Protein AF-A0AAF0J3A1-F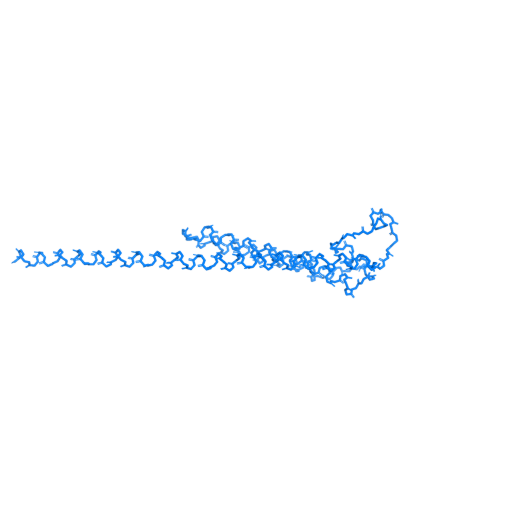1 (afdb_monomer_lite)

pLDDT: mean 82.77, std 11.52, range [40.09, 96.81]

Foldseek 3Di:
DDPPPVVVVCVVVVLVVVLVVLVVVLVVDDDPLCVPLVVLLSVLLSVLVCLCSQAQVLLVVCLVCQQDPVSVVSYDFPDDPQVVDPDRDDDGQDPVRNVRSVVSNVVSVVSSVVSNVSSVVSVVVSVVVVVVVVVVVVVVVVVVVVVVVVVVVVVVVVD

Secondary structure (DSSP, 8-state):
-----HHHHHHHHHHHHHHHHHHHHHHTT--TTTTTHHHHHHHHHHHHHHHIIIIIHHHHHHHH-TT-HHHHTTS-S---GGGSSTTPPP-PPPHHHHHHHHHHHHHHHHHHHHHHHHHHHHHHHHHHHHHHHHHHHHHHHHHHHHHHHHHHHHHHHH-

InterPro domains:
  IPR013248 Secretory component protein Psh3/Shr3 [PF08229] (1-150)
  IPR013248 Secretory component protein Psh3/Shr3 [PTHR28228] (1-153)
  IPR013248 Secretory component protein Psh3/Shr3 [SM00786] (1-159)

Sequence (159 aa):
MYHSPLSVSVLIHTVFSIGLIGIVAKLVRWSENDKYFGTISLLLYFGSLLMYVSVSIPNMRALAKPDEPMIVNRAVFDAEAYRKVENYKFQPLSFHETGSVVQVIGATNVIITAMLAGVLLMQLGEWYAIRLDHIAENKQRQESIAKLDAHRNDDKKRS

Radius of gyration: 27.73 Å; chains: 1; bounding box: 57×30×93 Å

Organism: NCBI:txid180528

Structure (mmCIF, N/CA/C/O backbone):
data_AF-A0AAF0J3A1-F1
#
_entry.id   AF-A0AAF0J3A1-F1
#
loop_
_atom_site.group_PDB
_atom_site.id
_atom_site.type_symbol
_atom_site.label_atom_id
_atom_site.label_alt_id
_atom_site.label_comp_id
_atom_site.label_asym_id
_atom_site.label_entity_id
_atom_site.label_seq_id
_atom_site.pdbx_PDB_ins_code
_atom_site.Cartn_x
_atom_site.Cartn_y
_atom_site.Cartn_z
_atom_site.occupancy
_atom_site.B_iso_or_equiv
_atom_site.auth_seq_id
_atom_site.auth_comp_id
_atom_site.auth_asym_id
_atom_site.auth_atom_id
_atom_site.pdbx_PDB_model_num
ATOM 1 N N . MET A 1 1 ? 6.336 -22.115 -26.456 1.00 40.09 1 MET A N 1
ATOM 2 C CA . MET A 1 1 ? 5.171 -21.777 -25.610 1.00 40.09 1 MET A CA 1
ATOM 3 C C . MET A 1 1 ? 5.682 -21.525 -24.199 1.00 40.09 1 MET A C 1
ATOM 5 O O . MET A 1 1 ? 6.077 -22.464 -23.523 1.00 40.09 1 MET A O 1
ATOM 9 N N . TYR A 1 2 ? 5.821 -20.254 -23.815 1.00 49.25 2 TYR A N 1
ATOM 10 C CA . TYR A 1 2 ? 6.324 -19.848 -22.500 1.00 49.25 2 TYR A CA 1
ATOM 11 C C . TYR A 1 2 ? 5.192 -20.058 -21.492 1.00 49.25 2 TYR A C 1
ATOM 13 O O . TYR A 1 2 ? 4.244 -19.276 -21.451 1.00 49.25 2 TYR A O 1
ATOM 21 N N . HIS A 1 3 ? 5.240 -21.156 -20.739 1.00 49.28 3 HIS A N 1
ATOM 22 C CA . HIS A 1 3 ? 4.352 -21.348 -19.602 1.00 49.28 3 HIS A CA 1
ATOM 23 C C . HIS A 1 3 ? 4.634 -20.202 -18.632 1.00 49.28 3 HIS A C 1
ATOM 25 O O . HIS A 1 3 ? 5.675 -20.195 -17.979 1.00 49.28 3 HIS A O 1
ATOM 31 N N . SER A 1 4 ? 3.744 -19.204 -18.579 1.00 49.03 4 SER A N 1
ATOM 32 C CA . SER A 1 4 ? 3.701 -18.267 -17.458 1.00 49.03 4 SER A CA 1
ATOM 33 C C . SER A 1 4 ? 3.786 -19.128 -16.200 1.00 49.03 4 SER A C 1
ATOM 35 O O . SER A 1 4 ? 2.879 -19.942 -16.002 1.00 49.03 4 SER A O 1
ATOM 37 N N . PRO A 1 5 ? 4.868 -19.043 -15.405 1.00 63.31 5 PRO A N 1
ATOM 38 C CA . PRO A 1 5 ? 5.066 -19.963 -14.303 1.00 63.31 5 PRO A CA 1
ATOM 39 C C . PRO A 1 5 ? 3.836 -19.870 -13.409 1.00 63.31 5 PRO A C 1
ATOM 41 O O . PRO A 1 5 ? 3.416 -18.766 -13.044 1.00 63.31 5 PRO A O 1
ATOM 44 N N . LEU A 1 6 ? 3.239 -21.033 -13.128 1.00 56.38 6 LEU A N 1
ATOM 45 C CA . LEU A 1 6 ? 2.009 -21.229 -12.352 1.00 56.38 6 LEU A CA 1
ATOM 46 C C . LEU A 1 6 ? 1.942 -20.275 -11.142 1.00 56.38 6 LEU A C 1
ATOM 48 O O . LEU A 1 6 ? 0.894 -19.722 -10.826 1.00 56.38 6 LEU A O 1
ATOM 52 N N . SER A 1 7 ? 3.104 -20.002 -10.548 1.00 60.78 7 SER A N 1
ATOM 53 C CA . SER A 1 7 ? 3.369 -19.068 -9.460 1.00 60.78 7 SER A CA 1
ATOM 54 C C . SER A 1 7 ? 2.731 -17.682 -9.595 1.00 60.78 7 SER A C 1
ATOM 56 O O . SER A 1 7 ? 2.240 -17.183 -8.594 1.00 60.78 7 SER A O 1
ATOM 58 N N . VAL A 1 8 ? 2.704 -17.036 -10.770 1.00 59.94 8 VAL A N 1
ATOM 59 C CA . VAL A 1 8 ? 2.140 -15.668 -10.873 1.00 59.94 8 VAL A CA 1
ATOM 60 C C . VAL A 1 8 ? 0.616 -15.694 -10.786 1.00 59.94 8 VAL A C 1
ATOM 62 O O . VAL A 1 8 ? 0.026 -14.897 -10.061 1.00 59.94 8 VAL A O 1
ATOM 65 N N . SER A 1 9 ? -0.021 -16.637 -11.484 1.00 57.56 9 SER A N 1
ATOM 66 C CA . SER A 1 9 ? -1.474 -16.811 -11.402 1.00 57.56 9 SER A CA 1
ATOM 67 C C . SER A 1 9 ? -1.883 -17.269 -10.001 1.00 57.56 9 SER A C 1
ATOM 69 O O . SER A 1 9 ? -2.804 -16.709 -9.410 1.00 57.56 9 SER A O 1
ATOM 71 N N . VAL A 1 10 ? -1.138 -18.214 -9.422 1.00 73.75 10 VAL A N 1
ATOM 72 C CA . VAL A 1 10 ? -1.356 -18.705 -8.056 1.00 73.75 10 VAL A CA 1
ATOM 73 C C . VAL A 1 10 ? -1.171 -17.595 -7.028 1.00 73.75 10 VAL A C 1
ATOM 75 O O . VAL A 1 10 ? -1.969 -17.515 -6.102 1.00 73.75 10 VAL A O 1
ATOM 78 N N . LEU A 1 11 ? -0.192 -16.701 -7.193 1.00 73.38 11 LEU A N 1
ATOM 79 C CA . LEU A 1 11 ? 0.017 -15.582 -6.274 1.00 73.38 11 LEU A CA 1
ATOM 80 C C . LEU A 1 11 ? -1.185 -14.636 -6.287 1.00 73.38 11 LEU A C 1
ATOM 82 O O . LEU A 1 11 ? -1.697 -14.308 -5.221 1.00 73.38 11 LEU A O 1
ATOM 86 N N . ILE A 1 12 ? -1.682 -14.258 -7.470 1.00 71.38 12 ILE A N 1
ATOM 87 C CA . ILE A 1 12 ? -2.847 -13.368 -7.582 1.00 71.38 12 ILE A CA 1
ATOM 88 C C . ILE A 1 12 ? -4.080 -14.020 -6.953 1.00 71.38 12 ILE A C 1
ATOM 90 O O . ILE A 1 12 ? -4.722 -13.399 -6.111 1.00 71.38 12 ILE A O 1
ATOM 94 N N . HIS A 1 13 ? -4.375 -15.279 -7.285 1.00 72.56 13 HIS A N 1
ATOM 95 C CA . HIS A 1 13 ? -5.536 -15.979 -6.729 1.00 72.56 13 HIS A CA 1
ATOM 96 C C . HIS A 1 13 ? -5.404 -16.226 -5.222 1.00 72.56 13 HIS A C 1
ATOM 98 O O . HIS A 1 13 ? -6.397 -16.140 -4.505 1.00 72.56 13 HIS A O 1
ATOM 104 N N . THR A 1 14 ? -4.193 -16.470 -4.718 1.00 75.94 14 THR A N 1
ATOM 105 C CA . THR A 1 14 ? -3.926 -16.625 -3.280 1.00 75.94 14 THR A CA 1
ATOM 106 C C . THR A 1 14 ? -4.132 -15.310 -2.535 1.00 75.94 14 THR A C 1
ATOM 108 O O . THR A 1 14 ? -4.824 -15.296 -1.523 1.00 75.94 14 THR A O 1
ATOM 111 N N . VAL A 1 15 ? -3.610 -14.191 -3.049 1.00 75.50 15 VAL A N 1
ATOM 112 C CA . VAL A 1 15 ? -3.824 -12.860 -2.453 1.00 75.50 15 VAL A CA 1
ATOM 113 C C . VAL A 1 15 ? -5.308 -12.497 -2.468 1.00 75.50 15 VAL A C 1
ATOM 115 O O . VAL A 1 15 ? -5.829 -12.026 -1.459 1.00 75.50 15 VAL A O 1
ATOM 118 N N . PHE A 1 16 ? -6.012 -12.784 -3.567 1.00 74.00 16 PHE A N 1
ATOM 119 C CA . PHE A 1 16 ? -7.457 -12.570 -3.668 1.00 74.00 16 PHE A CA 1
ATOM 120 C C . PHE A 1 16 ? -8.240 -13.436 -2.675 1.00 74.00 16 PHE A C 1
ATOM 122 O O . PHE A 1 16 ? -9.149 -12.946 -2.012 1.00 74.00 16 PHE A O 1
ATOM 129 N N . SER A 1 17 ? -7.862 -14.709 -2.532 1.00 75.12 17 SER A N 1
ATOM 130 C CA . SER A 1 17 ? -8.52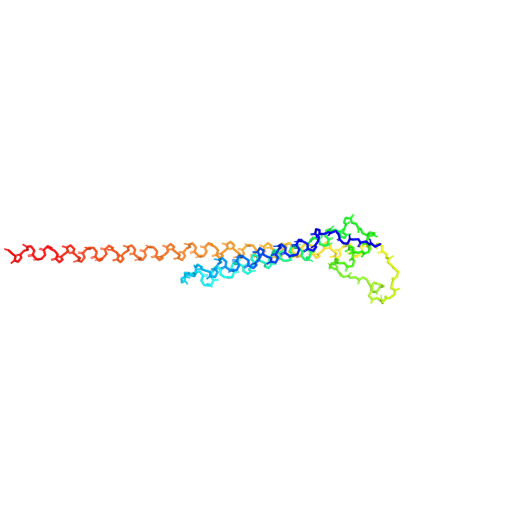2 -15.656 -1.625 1.00 75.12 17 SER A CA 1
ATOM 131 C C . SER A 1 17 ? -8.293 -15.288 -0.163 1.00 75.12 17 SER A C 1
ATOM 133 O O . SER A 1 17 ? -9.242 -15.251 0.611 1.00 75.12 17 SER A O 1
ATOM 135 N N . ILE A 1 18 ? -7.060 -14.945 0.218 1.00 78.94 18 ILE A N 1
ATOM 136 C CA . ILE A 1 18 ? -6.736 -14.455 1.566 1.00 78.94 18 ILE A CA 1
ATOM 137 C C . ILE A 1 18 ? -7.474 -13.142 1.838 1.00 78.94 18 ILE A C 1
ATOM 139 O O . ILE A 1 18 ? -8.000 -12.951 2.933 1.00 78.94 18 ILE A O 1
ATOM 143 N N . GLY A 1 19 ? -7.563 -12.264 0.835 1.00 70.31 19 GLY A N 1
ATOM 144 C CA . GLY A 1 19 ? -8.300 -11.015 0.946 1.00 70.31 19 GLY A CA 1
ATOM 145 C C . GLY A 1 19 ? -9.785 -11.206 1.200 1.00 70.31 19 GLY A C 1
ATOM 146 O O . GLY A 1 19 ? -10.344 -10.631 2.135 1.00 70.31 19 GLY A O 1
ATOM 147 N N . LEU A 1 20 ? -10.398 -12.097 0.429 1.00 75.81 20 LEU A N 1
ATOM 148 C CA . LEU A 1 20 ? -11.795 -12.467 0.582 1.00 75.81 20 LEU A CA 1
ATOM 149 C C . LEU A 1 20 ? -12.056 -13.136 1.938 1.00 75.81 20 LEU A C 1
ATOM 151 O O . LEU A 1 20 ? -13.007 -12.770 2.622 1.00 75.81 20 LEU A O 1
ATOM 155 N N . ILE A 1 21 ? -11.188 -14.058 2.367 1.00 78.94 21 ILE A N 1
ATOM 156 C CA . ILE A 1 21 ? -11.295 -14.723 3.673 1.00 78.94 21 ILE A CA 1
ATOM 157 C C . ILE A 1 21 ? -11.157 -13.710 4.812 1.00 78.94 21 ILE A C 1
ATOM 159 O O . ILE A 1 21 ? -11.931 -13.775 5.760 1.00 78.94 21 ILE A O 1
ATOM 163 N N . GLY A 1 22 ? -10.228 -12.754 4.725 1.00 69.75 22 GLY A N 1
ATOM 164 C CA . GLY A 1 22 ? -10.064 -11.702 5.731 1.00 69.75 22 GLY A CA 1
ATOM 165 C C . GLY A 1 22 ? -11.308 -10.821 5.872 1.00 69.75 22 GLY A C 1
ATOM 166 O O . GLY A 1 22 ? -11.722 -10.513 6.990 1.00 69.75 22 GLY A O 1
ATOM 167 N N . ILE A 1 23 ? -11.951 -10.479 4.752 1.00 69.88 23 ILE A N 1
ATOM 168 C CA . ILE A 1 23 ? -13.216 -9.729 4.736 1.00 69.88 23 ILE A CA 1
ATOM 169 C C . ILE A 1 23 ? -14.350 -10.566 5.337 1.00 69.88 23 ILE A C 1
ATOM 171 O O . ILE A 1 23 ? -15.063 -10.084 6.213 1.00 69.88 23 ILE A O 1
ATOM 175 N N . VAL A 1 24 ? -14.497 -11.828 4.925 1.00 72.44 24 VAL A N 1
ATOM 176 C CA . VAL A 1 24 ? -15.543 -12.730 5.438 1.00 72.44 24 VAL A CA 1
ATOM 177 C C . VAL A 1 24 ? -15.360 -12.996 6.935 1.00 72.44 24 VAL A C 1
ATOM 179 O O . VAL A 1 24 ? -16.317 -12.890 7.697 1.00 72.44 24 VAL A O 1
ATOM 182 N N . ALA A 1 25 ? -14.133 -13.265 7.385 1.00 68.12 25 ALA A N 1
ATOM 183 C CA . ALA A 1 25 ? -13.820 -13.489 8.794 1.00 68.12 25 ALA A CA 1
ATOM 184 C C . ALA A 1 25 ? -14.141 -12.260 9.656 1.00 68.12 25 ALA A C 1
ATOM 186 O O . ALA A 1 25 ? -14.664 -12.408 10.761 1.00 68.12 25 ALA A O 1
ATOM 187 N N . LYS A 1 26 ? -13.873 -11.050 9.146 1.00 63.88 26 LYS A N 1
ATOM 188 C CA . LYS A 1 26 ? -14.187 -9.811 9.864 1.00 63.88 26 LYS A CA 1
ATOM 189 C C . LYS A 1 26 ? -15.686 -9.482 9.842 1.00 63.88 26 LYS A C 1
ATOM 191 O O . LYS A 1 26 ? -16.221 -9.027 10.847 1.00 63.88 26 LYS A O 1
ATOM 196 N N . LEU A 1 27 ? -16.393 -9.792 8.752 1.00 67.31 27 LEU A N 1
ATOM 197 C CA . LEU A 1 27 ? -17.851 -9.625 8.649 1.00 67.31 27 LEU A CA 1
ATOM 198 C C . LEU A 1 27 ? -18.633 -10.528 9.616 1.00 67.31 27 LEU A C 1
ATOM 200 O O . LEU A 1 27 ? -19.672 -10.115 10.120 1.00 67.31 27 LEU A O 1
ATOM 204 N N . VAL A 1 28 ? -18.136 -11.732 9.912 1.00 66.94 28 VAL A N 1
ATOM 205 C CA . VAL A 1 28 ? -18.810 -12.685 10.817 1.00 66.94 28 VAL A CA 1
ATOM 206 C C . VAL A 1 28 ? -18.799 -12.223 12.282 1.00 66.94 28 VAL A C 1
ATOM 208 O O . VAL A 1 28 ? -19.635 -12.662 13.069 1.00 66.94 28 VAL A O 1
ATOM 211 N N . ARG A 1 29 ? -17.888 -11.323 12.673 1.00 61.12 29 ARG A N 1
ATOM 212 C CA . ARG A 1 29 ? -17.626 -10.986 14.081 1.00 61.12 29 ARG A CA 1
ATOM 213 C C . ARG A 1 29 ? -18.060 -9.572 14.492 1.00 61.12 29 ARG A C 1
ATOM 215 O O . ARG A 1 29 ? -17.485 -9.008 15.417 1.00 61.12 29 ARG A O 1
ATOM 222 N N . TRP A 1 30 ? -19.072 -9.017 13.822 1.00 57.78 30 TRP A N 1
ATOM 223 C CA . TRP A 1 30 ? -19.579 -7.654 14.035 1.00 57.78 30 TRP A CA 1
ATOM 224 C C . TRP A 1 30 ? -19.820 -7.310 15.518 1.00 57.78 30 TRP A C 1
ATOM 226 O O . TRP A 1 30 ? -20.773 -7.789 16.131 1.00 57.78 30 TRP A O 1
ATOM 236 N N . SER A 1 31 ? -18.984 -6.421 16.065 1.00 58.69 31 SER A N 1
ATOM 237 C CA . SER A 1 31 ? -19.244 -5.678 17.305 1.00 58.69 31 SER A CA 1
ATOM 238 C C . SER A 1 31 ? -19.434 -4.187 16.988 1.00 58.69 31 SER A C 1
ATOM 240 O O . SER A 1 31 ? -18.966 -3.705 15.955 1.00 58.69 31 SER A O 1
ATOM 242 N N . GLU A 1 32 ? -20.151 -3.446 17.838 1.00 61.47 32 GLU A N 1
ATOM 243 C CA . GLU A 1 32 ? -20.528 -2.042 17.586 1.00 61.47 32 GLU A CA 1
ATOM 244 C C . GLU A 1 32 ? -19.327 -1.099 17.378 1.00 61.47 32 GLU A C 1
ATOM 246 O O . GLU A 1 32 ? -19.400 -0.218 16.519 1.00 61.47 32 GLU A O 1
ATOM 251 N N . ASN A 1 33 ? -18.200 -1.343 18.058 1.00 59.47 33 ASN A N 1
ATOM 252 C CA . ASN A 1 33 ? -16.957 -0.570 17.896 1.00 59.47 33 ASN A CA 1
ATOM 253 C C . ASN A 1 33 ? -16.150 -0.936 16.636 1.00 59.47 33 ASN A C 1
ATOM 255 O O . ASN A 1 33 ? -15.397 -0.111 16.115 1.00 59.47 33 ASN A O 1
ATOM 259 N N . ASP A 1 34 ? -16.325 -2.146 16.103 1.00 65.12 34 ASP A N 1
ATOM 260 C CA . ASP A 1 34 ? -15.509 -2.684 15.003 1.00 65.12 34 ASP A CA 1
ATOM 261 C C . ASP A 1 34 ? -15.965 -2.156 13.622 1.00 65.12 34 ASP A C 1
ATOM 263 O O . ASP A 1 34 ? -15.246 -2.242 12.622 1.00 65.12 34 ASP A O 1
ATOM 267 N N . LYS A 1 35 ? -17.156 -1.536 13.546 1.00 66.06 35 LYS A N 1
ATOM 268 C CA . LYS A 1 35 ? -17.764 -1.095 12.276 1.00 66.06 35 LYS A CA 1
ATOM 269 C C . LYS A 1 35 ? -16.906 -0.103 11.492 1.00 66.06 35 LYS A C 1
ATOM 271 O O . LYS A 1 35 ? -16.788 -0.256 10.275 1.00 66.06 35 LYS A O 1
ATOM 276 N N . TYR A 1 36 ? -16.297 0.881 12.154 1.00 74.62 36 TYR A N 1
ATOM 277 C CA . TYR A 1 36 ? -15.529 1.934 11.475 1.00 74.62 36 TYR A CA 1
ATOM 278 C C . TYR A 1 36 ? -14.018 1.735 11.606 1.00 74.62 36 TYR A C 1
ATOM 280 O O . TYR A 1 36 ? -13.329 1.649 10.590 1.00 74.62 36 TYR A O 1
ATOM 288 N N . PHE A 1 37 ? -13.505 1.593 12.832 1.00 79.31 37 PHE A N 1
ATOM 289 C CA . PHE A 1 37 ? -12.068 1.416 13.079 1.00 79.31 37 PHE A CA 1
ATOM 290 C C . PHE A 1 37 ? -11.542 0.111 12.468 1.00 79.31 37 PHE A C 1
ATOM 292 O O . PHE A 1 37 ? -10.492 0.085 11.813 1.00 79.31 37 PHE A O 1
ATOM 299 N N . GLY A 1 38 ? -12.323 -0.960 12.581 1.00 78.25 38 GLY A N 1
ATOM 300 C CA . GLY A 1 38 ? -11.978 -2.258 12.034 1.00 78.25 38 GLY A CA 1
ATOM 301 C C . GLY A 1 38 ? -12.044 -2.329 10.512 1.00 78.25 38 GLY A C 1
ATOM 302 O O . GLY A 1 38 ? -11.129 -2.856 9.873 1.00 78.25 38 GLY A O 1
ATOM 303 N N . THR A 1 39 ? -13.107 -1.808 9.907 1.00 78.31 39 THR A N 1
ATOM 304 C CA . THR A 1 39 ? -13.279 -1.861 8.447 1.00 78.31 39 THR A CA 1
ATOM 305 C C . THR A 1 39 ? -12.261 -0.975 7.726 1.00 78.31 39 THR A C 1
ATOM 307 O O . THR A 1 39 ? -11.667 -1.402 6.736 1.00 78.31 39 THR A O 1
ATOM 310 N N . ILE A 1 40 ? -11.994 0.234 8.235 1.00 84.56 40 ILE A N 1
ATOM 311 C CA . ILE A 1 40 ? -11.037 1.163 7.614 1.00 84.56 40 ILE A CA 1
ATOM 312 C C . ILE A 1 40 ? -9.604 0.632 7.730 1.00 84.56 40 ILE A C 1
ATOM 314 O O . ILE A 1 40 ? -8.874 0.642 6.740 1.00 84.56 40 ILE A O 1
ATOM 318 N N . SER A 1 41 ? -9.202 0.111 8.895 1.00 86.38 41 SER A N 1
ATOM 319 C CA . SER A 1 41 ? -7.879 -0.514 9.054 1.00 86.38 41 SER A CA 1
ATOM 320 C C . SER A 1 41 ? -7.690 -1.713 8.121 1.00 86.38 41 SER A C 1
ATOM 322 O O . SER A 1 41 ? -6.619 -1.881 7.541 1.00 86.38 41 SER A O 1
ATOM 324 N N . LEU A 1 42 ? -8.740 -2.508 7.896 1.00 83.75 42 LEU A N 1
ATOM 325 C CA . LEU A 1 42 ? -8.695 -3.619 6.949 1.00 83.75 42 LEU A CA 1
ATOM 326 C C . LEU A 1 42 ? -8.494 -3.134 5.503 1.00 83.75 42 LEU A C 1
ATOM 328 O O . LEU A 1 42 ? -7.653 -3.676 4.787 1.00 83.75 42 LEU A O 1
ATOM 332 N N . LEU A 1 43 ? -9.224 -2.096 5.081 1.00 86.50 43 LEU A N 1
ATOM 333 C CA . LEU A 1 43 ? -9.083 -1.504 3.745 1.00 86.50 43 LEU A CA 1
ATOM 334 C C . LEU A 1 43 ? -7.694 -0.895 3.528 1.00 86.50 43 LEU A C 1
ATOM 336 O O . LEU A 1 43 ? -7.090 -1.116 2.479 1.00 86.50 43 LEU A O 1
ATOM 340 N N . LEU A 1 44 ? -7.164 -0.173 4.519 1.00 89.69 44 LEU A N 1
ATOM 341 C CA . LEU A 1 44 ? -5.810 0.385 4.469 1.00 89.69 44 LEU A CA 1
ATOM 342 C C . LEU A 1 44 ? -4.754 -0.720 4.354 1.00 89.69 44 LEU A C 1
ATOM 344 O O . LEU A 1 44 ? -3.839 -0.618 3.536 1.00 89.69 44 LEU A O 1
ATOM 348 N N . TYR A 1 45 ? -4.909 -1.806 5.113 1.00 87.25 45 TYR A N 1
ATOM 349 C CA . TYR A 1 45 ? -4.013 -2.953 5.029 1.00 87.25 45 TYR A CA 1
ATOM 350 C C . TYR A 1 45 ? -4.051 -3.603 3.639 1.00 87.25 45 TYR A C 1
ATOM 352 O O . TYR A 1 45 ? -3.004 -3.749 3.005 1.00 87.25 45 TYR A O 1
ATOM 360 N N . PHE A 1 46 ? -5.238 -3.925 3.115 1.00 85.62 46 PHE A N 1
ATOM 361 C CA . PHE A 1 46 ? -5.353 -4.520 1.780 1.00 85.62 46 PHE A CA 1
ATOM 362 C C . PHE A 1 46 ? -4.868 -3.599 0.672 1.00 85.62 46 PHE A C 1
ATOM 364 O O . PHE A 1 46 ? -4.176 -4.059 -0.232 1.00 85.62 46 PHE A O 1
ATOM 371 N N . GLY A 1 47 ? -5.175 -2.305 0.748 1.00 88.00 47 GLY A N 1
ATOM 372 C CA . GLY A 1 47 ? -4.662 -1.337 -0.211 1.00 88.00 47 GLY A CA 1
ATOM 373 C C . GLY A 1 47 ? -3.130 -1.289 -0.206 1.00 88.00 47 GLY A C 1
ATOM 374 O O . GLY A 1 47 ? -2.522 -1.306 -1.275 1.00 88.00 47 GLY A O 1
ATOM 375 N N . SER A 1 48 ? -2.494 -1.352 0.970 1.00 89.12 48 SER A N 1
ATOM 376 C CA . SER A 1 48 ? -1.030 -1.412 1.074 1.00 89.12 48 SER A CA 1
ATOM 377 C C . SER A 1 48 ? -0.446 -2.702 0.474 1.00 89.12 48 SER A C 1
ATOM 379 O O . SER A 1 48 ? 0.547 -2.659 -0.255 1.00 89.12 48 SER A O 1
ATOM 381 N N . LEU A 1 49 ? -1.106 -3.845 0.696 1.00 86.19 49 LEU A N 1
ATOM 382 C CA . LEU A 1 49 ? -0.712 -5.139 0.137 1.00 86.19 49 LEU A CA 1
ATOM 383 C C . LEU A 1 49 ? -0.835 -5.153 -1.392 1.00 86.19 49 LEU A C 1
ATOM 385 O O . LEU A 1 49 ? 0.073 -5.611 -2.088 1.00 86.19 49 LEU A O 1
ATOM 389 N N . LEU A 1 50 ? -1.939 -4.626 -1.925 1.00 87.75 50 LEU A N 1
ATOM 390 C CA . LEU A 1 50 ? -2.162 -4.527 -3.365 1.00 87.75 50 LEU A CA 1
ATOM 391 C C . LEU A 1 50 ? -1.140 -3.601 -4.021 1.00 87.75 50 LEU A C 1
ATOM 393 O O . LEU A 1 50 ? -0.580 -3.977 -5.048 1.00 87.75 50 LEU A O 1
ATOM 397 N N . MET A 1 51 ? -0.831 -2.448 -3.424 1.00 88.75 51 MET A N 1
ATOM 398 C CA . MET A 1 51 ? 0.234 -1.556 -3.903 1.00 88.75 51 MET A CA 1
ATOM 399 C C . MET A 1 51 ? 1.593 -2.265 -3.951 1.00 88.75 51 MET A C 1
ATOM 401 O O . MET A 1 51 ? 2.326 -2.154 -4.936 1.00 88.75 51 MET A O 1
ATOM 405 N N . TYR A 1 52 ? 1.918 -3.051 -2.922 1.00 88.25 52 TYR A N 1
ATOM 406 C CA . TYR A 1 52 ? 3.164 -3.811 -2.891 1.00 88.25 52 TYR A CA 1
ATOM 407 C C . TYR A 1 52 ? 3.248 -4.831 -4.036 1.00 88.25 52 TYR A C 1
ATOM 409 O O . TYR A 1 52 ? 4.235 -4.866 -4.774 1.00 88.25 52 TYR A O 1
ATOM 417 N N . VAL A 1 53 ? 2.196 -5.634 -4.220 1.00 86.25 53 VAL A N 1
ATOM 418 C CA . VAL A 1 53 ? 2.175 -6.707 -5.226 1.00 86.25 53 VAL A CA 1
ATOM 419 C C . VAL A 1 53 ? 2.067 -6.168 -6.653 1.00 86.25 53 VAL A C 1
ATOM 421 O O . VAL A 1 53 ? 2.712 -6.706 -7.550 1.00 86.25 53 VAL A O 1
ATOM 424 N N . SER A 1 54 ? 1.258 -5.131 -6.878 1.00 85.38 54 SER A N 1
ATOM 425 C CA . SER A 1 54 ? 0.962 -4.614 -8.222 1.00 85.38 54 SER A CA 1
ATOM 426 C C . SER A 1 54 ? 1.974 -3.594 -8.732 1.00 85.38 54 SER A C 1
ATOM 428 O O . SER A 1 54 ? 2.159 -3.502 -9.941 1.00 85.38 54 SER A O 1
ATOM 430 N N . VAL A 1 55 ? 2.650 -2.860 -7.844 1.00 90.75 55 VAL A N 1
ATOM 431 C CA . VAL A 1 55 ? 3.586 -1.797 -8.241 1.00 90.75 55 VAL A CA 1
ATOM 432 C C . VAL A 1 55 ? 5.007 -2.122 -7.800 1.00 90.75 55 VAL A C 1
ATOM 434 O O . VAL A 1 55 ? 5.916 -2.158 -8.628 1.00 90.75 55 VAL A O 1
ATOM 437 N N . SER A 1 56 ? 5.214 -2.425 -6.515 1.00 90.06 56 SER A N 1
ATOM 438 C CA . SER A 1 56 ? 6.567 -2.580 -5.965 1.00 90.06 56 SER A CA 1
ATOM 439 C C . SER A 1 56 ? 7.294 -3.802 -6.550 1.00 90.06 56 SER A C 1
ATOM 441 O O . SER A 1 56 ? 8.418 -3.685 -7.042 1.00 90.06 56 SER A O 1
ATOM 443 N N . ILE A 1 57 ? 6.640 -4.972 -6.595 1.00 88.94 57 ILE A N 1
ATOM 444 C CA . ILE A 1 57 ? 7.242 -6.199 -7.150 1.00 88.94 57 ILE A CA 1
ATOM 445 C C . ILE A 1 57 ? 7.575 -6.072 -8.652 1.00 88.94 57 ILE A C 1
ATOM 447 O O . ILE A 1 57 ? 8.721 -6.361 -9.010 1.00 88.94 57 ILE A O 1
ATOM 451 N N . PRO A 1 58 ? 6.653 -5.673 -9.556 1.00 90.12 58 PRO A N 1
ATOM 452 C CA . PRO A 1 58 ? 6.968 -5.558 -10.982 1.00 90.12 58 PRO A CA 1
ATOM 453 C C . PRO A 1 58 ? 8.098 -4.568 -11.264 1.00 90.12 58 PRO A C 1
ATOM 455 O O . PRO A 1 58 ? 8.988 -4.878 -12.055 1.00 90.12 58 PRO A O 1
ATOM 458 N N . ASN A 1 59 ? 8.123 -3.437 -10.558 1.00 92.50 59 ASN A N 1
ATOM 459 C CA . ASN A 1 59 ? 9.145 -2.409 -10.735 1.00 92.50 59 ASN A CA 1
ATOM 460 C C . ASN A 1 59 ? 10.531 -2.873 -10.277 1.00 92.50 59 ASN A C 1
ATOM 462 O O . ASN A 1 59 ? 11.503 -2.712 -11.012 1.00 92.50 59 ASN A O 1
ATOM 466 N N . MET A 1 60 ? 10.637 -3.529 -9.116 1.00 92.75 60 MET A N 1
ATOM 467 C CA . MET A 1 60 ? 11.908 -4.122 -8.675 1.00 92.75 60 MET A CA 1
ATOM 468 C C . MET A 1 60 ? 12.405 -5.195 -9.649 1.00 92.75 60 MET A C 1
ATOM 470 O O . MET A 1 60 ? 13.600 -5.283 -9.933 1.00 92.75 60 MET A O 1
ATOM 474 N N . ARG A 1 61 ? 11.491 -6.002 -10.200 1.00 91.69 61 ARG A N 1
ATOM 475 C CA . ARG A 1 61 ? 11.845 -7.016 -11.199 1.00 91.69 61 ARG A CA 1
ATOM 476 C C . ARG A 1 61 ? 12.345 -6.391 -12.498 1.00 91.69 61 ARG A C 1
ATOM 478 O O . ARG A 1 61 ? 13.283 -6.934 -13.071 1.00 91.69 61 ARG A O 1
ATOM 485 N N . ALA A 1 62 ? 11.766 -5.275 -12.938 1.00 92.12 62 ALA A N 1
ATOM 486 C CA . ALA A 1 62 ? 12.232 -4.557 -14.122 1.00 92.12 62 ALA A CA 1
ATOM 487 C C . ALA A 1 62 ? 13.628 -3.946 -13.932 1.00 92.12 62 ALA A C 1
ATOM 489 O O . ALA A 1 62 ? 14.413 -3.963 -14.872 1.00 92.12 62 ALA A O 1
ATOM 490 N N . LEU A 1 63 ? 13.977 -3.496 -12.720 1.00 92.88 63 LEU A N 1
ATOM 491 C CA . LEU A 1 63 ? 15.346 -3.060 -12.407 1.00 92.88 63 LEU A CA 1
ATOM 492 C C . LEU A 1 63 ? 16.350 -4.220 -12.413 1.00 92.88 63 LEU A C 1
ATOM 494 O O . LEU A 1 63 ? 17.478 -4.058 -12.865 1.00 92.88 63 LEU A O 1
ATOM 498 N N . ALA A 1 64 ? 15.947 -5.388 -11.908 1.00 92.44 64 ALA A N 1
ATOM 499 C CA . ALA A 1 64 ? 16.816 -6.562 -11.849 1.00 92.44 64 ALA A CA 1
ATOM 500 C C . ALA A 1 64 ? 17.026 -7.227 -13.220 1.00 92.44 64 ALA A C 1
ATOM 502 O O . ALA A 1 64 ? 18.064 -7.842 -13.454 1.00 92.44 64 ALA A O 1
ATOM 503 N N . LYS A 1 65 ? 16.023 -7.146 -14.100 1.00 93.56 65 LYS A N 1
ATOM 504 C CA . LYS A 1 65 ? 15.993 -7.786 -15.422 1.00 93.56 65 LYS A CA 1
ATOM 505 C C . LYS A 1 65 ? 15.512 -6.791 -16.485 1.00 93.56 65 LYS A C 1
ATOM 507 O O . LYS A 1 65 ? 14.388 -6.920 -16.984 1.00 93.56 65 LYS A O 1
ATOM 512 N N . PRO A 1 66 ? 16.327 -5.771 -16.802 1.00 91.31 66 PRO A N 1
ATOM 513 C CA . PRO A 1 66 ? 15.930 -4.676 -17.684 1.00 91.31 66 PRO A CA 1
ATOM 514 C C . PRO A 1 66 ? 15.815 -5.093 -19.155 1.00 91.31 66 PRO A C 1
ATOM 516 O O . PRO A 1 66 ? 15.265 -4.345 -19.955 1.00 91.31 66 PRO A O 1
ATOM 519 N N . ASP A 1 67 ? 16.333 -6.263 -19.520 1.00 92.06 67 ASP A N 1
ATOM 520 C CA . ASP A 1 67 ? 16.362 -6.847 -20.860 1.00 92.06 67 ASP A CA 1
ATOM 521 C C . ASP A 1 67 ? 15.221 -7.849 -21.122 1.00 92.06 67 ASP A C 1
ATOM 523 O O . ASP A 1 67 ? 15.076 -8.343 -22.240 1.00 92.06 67 ASP A O 1
ATOM 527 N N . GLU A 1 68 ? 14.369 -8.135 -20.131 1.00 90.62 68 GLU A N 1
ATOM 528 C CA . GLU A 1 68 ? 13.238 -9.051 -20.301 1.00 90.62 68 GLU A CA 1
ATOM 529 C C . GLU A 1 68 ? 11.938 -8.301 -20.673 1.00 90.62 68 GLU A C 1
ATOM 531 O O . GLU A 1 68 ? 11.332 -7.645 -19.816 1.00 90.62 68 GLU A O 1
ATOM 536 N N . PRO A 1 69 ? 11.404 -8.455 -21.905 1.00 87.31 69 PRO A N 1
ATOM 537 C CA . PRO A 1 69 ? 10.246 -7.686 -22.379 1.00 87.31 69 PRO A CA 1
ATOM 538 C C . PRO A 1 69 ? 8.980 -7.917 -21.559 1.00 87.31 69 PRO A C 1
ATOM 540 O O . PRO A 1 69 ? 8.223 -6.986 -21.292 1.00 87.31 69 PRO A O 1
ATOM 543 N N . MET A 1 70 ? 8.748 -9.153 -21.116 1.00 86.56 70 MET A N 1
ATOM 544 C CA . MET A 1 70 ? 7.566 -9.485 -20.320 1.00 86.56 70 MET 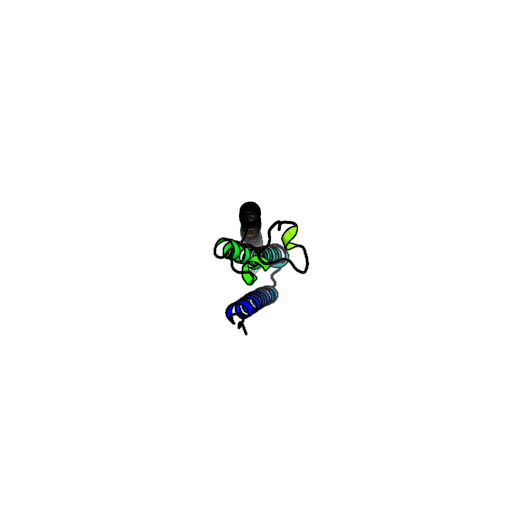A CA 1
ATOM 545 C C . MET A 1 70 ? 7.596 -8.840 -18.927 1.00 86.56 70 MET A C 1
ATOM 547 O O . MET A 1 70 ? 6.538 -8.600 -18.347 1.00 86.56 70 MET A O 1
ATOM 551 N N . ILE A 1 71 ? 8.786 -8.583 -18.379 1.00 88.00 71 ILE A N 1
ATOM 552 C CA . ILE A 1 71 ? 8.944 -7.947 -17.071 1.00 88.00 71 ILE A CA 1
ATOM 553 C C . ILE A 1 71 ? 8.823 -6.431 -17.217 1.00 88.00 71 ILE A C 1
ATOM 555 O O . ILE A 1 71 ? 8.023 -5.825 -16.508 1.00 88.00 71 ILE A O 1
ATOM 559 N N . VAL A 1 72 ? 9.548 -5.836 -18.168 1.00 89.44 72 VAL A N 1
ATOM 560 C CA . VAL A 1 72 ? 9.541 -4.383 -18.395 1.00 89.44 72 VAL A CA 1
ATOM 561 C C . VAL A 1 72 ? 8.146 -3.880 -18.773 1.00 89.44 72 VAL A C 1
ATOM 563 O O . VAL A 1 72 ? 7.685 -2.905 -18.197 1.00 89.44 72 VAL A O 1
ATOM 566 N N . ASN A 1 73 ? 7.411 -4.586 -19.639 1.00 87.31 73 ASN A N 1
ATOM 567 C CA . ASN A 1 73 ? 6.051 -4.181 -20.031 1.00 87.31 73 ASN A CA 1
ATOM 568 C C . ASN A 1 73 ? 5.020 -4.232 -18.890 1.00 87.31 73 ASN A C 1
ATOM 570 O O . ASN A 1 73 ? 3.925 -3.699 -19.034 1.00 87.31 73 ASN A O 1
ATOM 574 N N . ARG A 1 74 ? 5.327 -4.917 -17.781 1.00 86.50 74 ARG A N 1
ATOM 575 C CA . ARG A 1 74 ? 4.455 -4.991 -16.597 1.00 86.50 74 ARG A CA 1
ATOM 576 C C . ARG A 1 74 ? 4.831 -3.984 -15.516 1.00 86.50 74 ARG A C 1
ATOM 578 O O . ARG A 1 74 ? 4.075 -3.841 -14.559 1.00 86.50 74 ARG A O 1
ATOM 585 N N . ALA A 1 75 ? 5.994 -3.352 -15.623 1.00 89.44 75 ALA A N 1
ATOM 586 C CA . ALA A 1 75 ? 6.402 -2.318 -14.691 1.00 89.44 75 ALA A CA 1
ATOM 587 C C . ALA A 1 75 ? 5.650 -1.011 -14.971 1.00 89.44 75 ALA A C 1
ATOM 589 O O . ALA A 1 75 ? 5.232 -0.727 -16.091 1.00 89.44 75 ALA A O 1
ATOM 590 N N . VAL A 1 76 ? 5.480 -0.219 -13.921 1.00 88.19 76 VAL A N 1
ATOM 591 C CA . VAL A 1 76 ? 4.817 1.082 -13.934 1.00 88.19 76 VAL A CA 1
ATOM 592 C C . VAL A 1 76 ? 5.890 2.156 -13.808 1.00 88.19 76 VAL A C 1
ATOM 594 O O . VAL A 1 76 ? 6.507 2.301 -12.751 1.00 88.19 76 VAL A O 1
ATOM 597 N N . PHE A 1 77 ? 6.118 2.893 -14.890 1.00 91.69 77 PHE A N 1
ATOM 598 C CA . PHE A 1 77 ? 7.076 3.994 -14.982 1.00 91.69 77 PHE A CA 1
ATOM 599 C C . PHE A 1 77 ? 6.686 4.938 -16.119 1.00 91.69 77 PHE A C 1
ATOM 601 O O . PHE A 1 77 ? 5.831 4.611 -16.946 1.00 91.69 77 PHE A O 1
ATOM 608 N N . ASP A 1 78 ? 7.315 6.109 -16.169 1.00 91.00 78 ASP A N 1
ATOM 609 C CA . ASP A 1 78 ? 7.174 7.005 -17.310 1.00 91.00 78 ASP A CA 1
ATOM 610 C C . ASP A 1 78 ? 8.007 6.483 -18.484 1.00 91.00 78 ASP A C 1
ATOM 612 O O . ASP A 1 78 ? 9.227 6.646 -18.540 1.00 91.00 78 ASP A O 1
ATOM 616 N N . ALA A 1 79 ? 7.333 5.768 -19.383 1.00 87.62 79 ALA A N 1
ATOM 617 C CA . ALA A 1 79 ? 7.952 5.188 -20.561 1.00 87.62 79 ALA A CA 1
ATOM 618 C C . ALA A 1 79 ? 8.256 6.260 -21.615 1.00 87.62 79 ALA A C 1
ATOM 620 O O . ALA A 1 79 ? 7.425 7.134 -21.901 1.00 87.62 79 ALA A O 1
ATOM 621 N N . GLU A 1 80 ? 9.416 6.145 -22.259 1.00 86.75 80 GLU A N 1
ATOM 622 C CA . GLU A 1 80 ? 9.770 7.026 -23.368 1.00 86.75 80 GLU A CA 1
ATOM 623 C C . GLU A 1 80 ? 8.805 6.842 -24.556 1.00 86.75 80 GLU A C 1
ATOM 625 O O . GLU A 1 80 ? 8.179 5.792 -24.740 1.00 86.75 80 GLU A O 1
ATOM 630 N N . ALA A 1 81 ? 8.673 7.878 -25.393 1.00 85.81 81 ALA A N 1
ATOM 631 C CA . ALA A 1 81 ? 7.700 7.904 -26.490 1.00 85.81 81 ALA A CA 1
ATOM 632 C C . ALA A 1 81 ? 7.840 6.710 -27.451 1.00 85.81 81 ALA A C 1
ATOM 634 O O . ALA A 1 81 ? 6.839 6.212 -27.966 1.00 85.81 81 ALA A O 1
ATOM 635 N N . TYR A 1 82 ? 9.062 6.204 -27.643 1.00 82.25 82 TYR A N 1
ATOM 636 C CA . TYR A 1 82 ? 9.318 5.064 -28.516 1.00 82.25 82 TYR A CA 1
ATOM 637 C C . TYR A 1 82 ? 8.705 3.751 -28.006 1.00 82.25 82 TYR A C 1
ATOM 639 O O . TYR A 1 82 ? 8.471 2.875 -28.824 1.00 82.25 82 TYR A O 1
ATOM 647 N N . ARG A 1 83 ? 8.410 3.584 -26.706 1.00 85.00 83 ARG A N 1
ATOM 648 C CA . ARG A 1 83 ? 7.715 2.385 -26.186 1.00 85.00 83 ARG A CA 1
ATOM 649 C C . ARG A 1 83 ? 6.195 2.458 -26.312 1.00 85.00 83 ARG A C 1
ATOM 651 O O . ARG A 1 83 ? 5.521 1.447 -26.149 1.00 85.00 83 ARG A O 1
ATOM 658 N N . LYS A 1 84 ? 5.645 3.648 -26.576 1.00 85.50 84 LYS A N 1
ATOM 659 C CA . LYS A 1 84 ? 4.194 3.901 -26.640 1.00 85.50 84 LYS A CA 1
ATOM 660 C C . LYS A 1 84 ? 3.599 3.616 -28.027 1.00 85.50 84 LYS A C 1
ATOM 662 O O . LYS A 1 84 ? 2.394 3.761 -28.208 1.00 85.50 84 LYS A O 1
ATOM 667 N N . VAL A 1 85 ? 4.422 3.222 -29.003 1.00 87.44 85 VAL A N 1
ATOM 668 C CA . VAL A 1 85 ? 3.975 2.869 -30.360 1.00 87.44 85 VAL A CA 1
ATOM 669 C C . VAL A 1 85 ? 3.729 1.365 -30.491 1.00 87.44 85 VAL A C 1
ATOM 671 O O . VAL A 1 85 ? 4.452 0.554 -29.917 1.00 87.44 85 VAL A O 1
ATOM 674 N N . GLU A 1 86 ? 2.728 0.991 -31.287 1.00 78.75 86 GLU A N 1
ATOM 675 C CA . GLU A 1 86 ? 2.224 -0.389 -31.408 1.00 78.75 86 GLU A CA 1
ATOM 676 C C . GLU A 1 86 ? 3.284 -1.406 -31.876 1.00 78.75 86 GLU A C 1
ATOM 678 O O . GLU A 1 86 ? 3.263 -2.561 -31.465 1.00 78.75 86 GLU A O 1
ATOM 683 N N . ASN A 1 87 ? 4.260 -0.967 -32.679 1.00 81.62 87 ASN A N 1
ATOM 684 C CA . ASN A 1 87 ? 5.280 -1.824 -33.298 1.00 81.62 87 ASN A CA 1
ATOM 685 C C . ASN A 1 87 ? 6.708 -1.485 -32.851 1.00 81.62 87 ASN A C 1
ATOM 687 O O . ASN A 1 87 ? 7.657 -1.571 -33.638 1.00 81.62 87 ASN A O 1
ATOM 691 N N . TYR A 1 88 ? 6.882 -1.047 -31.607 1.00 85.00 88 TYR A N 1
ATOM 692 C CA . TYR A 1 88 ? 8.218 -0.729 -31.128 1.00 85.00 88 TYR A CA 1
ATOM 693 C C . TYR A 1 88 ? 9.087 -1.988 -31.015 1.00 85.00 88 TYR A C 1
ATOM 695 O O . TYR A 1 88 ? 8.643 -3.054 -30.583 1.00 85.00 88 TYR A O 1
ATOM 703 N N . LYS A 1 89 ? 10.360 -1.869 -31.400 1.00 86.50 89 LYS A N 1
ATOM 704 C CA . LYS A 1 89 ? 11.343 -2.920 -31.129 1.00 86.50 89 LYS A CA 1
ATOM 705 C C . LYS A 1 89 ? 11.726 -2.833 -29.665 1.00 86.50 89 LYS A C 1
ATOM 707 O O . LYS A 1 89 ? 12.151 -1.771 -29.215 1.00 86.50 89 LYS A O 1
ATOM 712 N N . PHE A 1 90 ? 11.590 -3.942 -28.944 1.00 89.06 90 PHE A N 1
ATOM 713 C CA . PHE A 1 90 ? 11.960 -3.984 -27.539 1.00 89.06 90 PHE A CA 1
ATOM 714 C C . PHE A 1 90 ? 13.407 -3.517 -27.345 1.00 89.06 90 PHE A C 1
ATOM 716 O O . PHE A 1 90 ? 14.324 -4.004 -28.008 1.00 89.06 90 PHE A O 1
ATOM 723 N N . GLN A 1 91 ? 13.584 -2.579 -26.421 1.00 88.69 91 GLN A N 1
ATOM 724 C CA . GLN A 1 91 ? 14.882 -2.131 -25.945 1.00 88.69 91 GLN A CA 1
ATOM 725 C C . GLN A 1 91 ? 14.955 -2.350 -24.432 1.00 88.69 91 GLN A C 1
ATOM 727 O O . GLN A 1 91 ? 13.921 -2.237 -23.757 1.00 88.69 91 GLN A O 1
ATOM 732 N N . PRO A 1 92 ? 16.144 -2.641 -23.883 1.00 89.88 92 PRO A N 1
ATOM 733 C CA . PRO A 1 92 ? 16.340 -2.672 -22.442 1.00 89.88 92 PRO A CA 1
ATOM 734 C C . PRO A 1 92 ? 15.991 -1.332 -21.791 1.00 89.88 92 PRO A C 1
ATOM 736 O O . PRO A 1 92 ? 15.926 -0.308 -22.472 1.00 89.88 92 PRO A O 1
ATOM 739 N N . LEU A 1 93 ? 15.738 -1.339 -20.485 1.00 90.19 93 LEU A N 1
ATOM 740 C CA . LEU A 1 93 ? 15.375 -0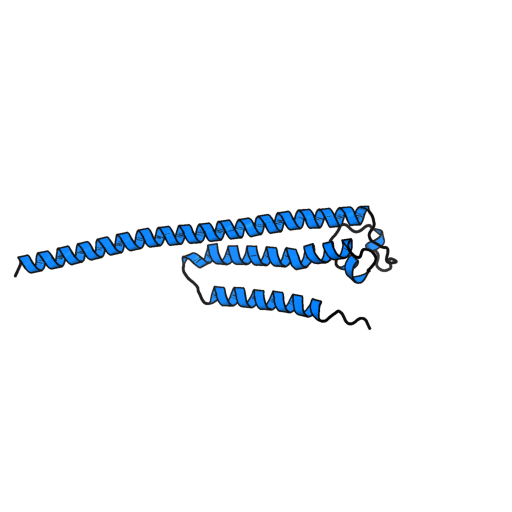.135 -19.735 1.00 90.19 93 LEU A CA 1
ATOM 741 C C . LEU A 1 93 ? 16.444 0.969 -19.890 1.00 90.19 93 LEU A C 1
ATOM 743 O O . LEU A 1 93 ? 17.619 0.753 -19.593 1.00 90.19 93 LEU A O 1
ATOM 747 N N . SER A 1 94 ? 16.031 2.150 -20.361 1.00 91.50 94 SER A N 1
ATOM 748 C CA . SER A 1 94 ? 16.891 3.340 -20.484 1.00 91.50 94 SER A CA 1
ATOM 749 C C . SER A 1 94 ? 17.289 3.871 -19.101 1.00 91.50 94 SER A C 1
ATOM 751 O O . SER A 1 94 ? 16.625 3.595 -18.099 1.00 91.50 94 SER A O 1
ATOM 753 N N . PHE A 1 95 ? 18.358 4.671 -19.014 1.00 90.75 95 PHE A N 1
ATOM 754 C CA . PHE A 1 95 ? 18.753 5.322 -17.758 1.00 90.75 95 PHE A CA 1
ATOM 755 C C . PHE A 1 95 ? 17.642 6.238 -17.214 1.00 90.75 95 PHE A C 1
ATOM 757 O O . PHE A 1 95 ? 17.372 6.239 -16.013 1.00 90.75 95 PHE A O 1
ATOM 764 N N . HIS A 1 96 ? 16.946 6.961 -18.098 1.00 91.12 96 HIS A N 1
ATOM 765 C CA . HIS A 1 96 ? 15.816 7.811 -17.716 1.00 91.12 96 HIS A CA 1
ATOM 766 C C . HIS A 1 96 ? 14.641 6.986 -17.179 1.00 91.12 96 HIS A C 1
ATOM 768 O O . HIS A 1 96 ? 14.095 7.295 -16.119 1.00 91.12 96 HIS A O 1
ATOM 774 N N . GLU A 1 97 ? 14.303 5.892 -17.862 1.00 93.25 97 GLU A N 1
ATOM 775 C CA . GLU A 1 97 ? 13.234 4.975 -17.452 1.00 93.25 97 GLU A CA 1
ATOM 776 C C . GLU A 1 97 ? 13.567 4.288 -16.122 1.00 93.25 97 GLU A C 1
ATOM 778 O O . GLU A 1 97 ? 12.723 4.200 -15.237 1.00 93.25 97 GLU A O 1
ATOM 783 N N . THR A 1 98 ? 14.824 3.883 -15.936 1.00 93.62 98 THR A N 1
ATOM 784 C CA . THR A 1 98 ? 15.339 3.321 -14.678 1.00 93.62 98 THR A CA 1
ATOM 785 C C . THR A 1 98 ? 15.170 4.313 -13.528 1.00 93.62 98 THR A C 1
ATOM 787 O O . THR A 1 98 ? 14.679 3.946 -12.460 1.00 93.62 98 THR A O 1
ATOM 790 N N . GLY A 1 99 ? 15.511 5.587 -13.754 1.00 94.31 99 GLY A N 1
ATOM 791 C CA . GLY A 1 99 ? 15.281 6.658 -12.785 1.00 94.31 99 GLY A CA 1
ATOM 792 C C . GLY A 1 99 ? 13.801 6.816 -12.424 1.00 94.31 99 GLY A C 1
ATOM 793 O O . GLY A 1 99 ? 13.465 6.892 -11.242 1.00 94.31 99 GLY A O 1
ATOM 794 N N . SER A 1 100 ? 12.910 6.787 -13.419 1.00 94.62 100 SER A N 1
ATOM 795 C CA . SER A 1 100 ? 11.459 6.835 -13.201 1.00 94.62 100 SER A CA 1
ATOM 796 C C . SER A 1 100 ? 10.956 5.632 -12.392 1.00 94.62 100 SER A C 1
ATOM 798 O O . SER A 1 100 ? 10.229 5.808 -11.415 1.00 94.62 100 SER A O 1
ATOM 800 N N . VAL A 1 101 ? 11.407 4.413 -12.710 1.00 94.44 101 VAL A N 1
ATOM 801 C CA . VAL A 1 101 ? 11.052 3.196 -11.958 1.00 94.44 101 VAL A CA 1
ATOM 802 C C . VAL A 1 101 ? 11.433 3.331 -10.480 1.00 94.44 101 VAL A C 1
ATOM 804 O O . VAL A 1 101 ? 10.620 3.035 -9.602 1.00 94.44 101 VAL A O 1
ATOM 807 N N . VAL A 1 102 ? 12.644 3.817 -10.186 1.00 95.50 102 VAL A N 1
ATOM 808 C CA . VAL A 1 102 ? 13.106 4.034 -8.804 1.00 95.50 102 VAL A CA 1
ATOM 809 C C . VAL A 1 102 ? 12.244 5.074 -8.083 1.00 95.50 102 VAL A C 1
ATOM 811 O O . VAL A 1 102 ? 11.876 4.863 -6.926 1.00 95.50 102 VAL A O 1
ATOM 814 N N . GLN A 1 103 ? 11.863 6.163 -8.758 1.00 96.12 103 GLN A N 1
ATOM 815 C CA . GLN A 1 103 ? 10.961 7.172 -8.192 1.00 96.12 103 GLN A CA 1
ATOM 816 C C . GLN A 1 103 ? 9.586 6.585 -7.853 1.00 96.12 103 GLN A C 1
ATOM 818 O O . GLN A 1 103 ? 9.071 6.829 -6.760 1.00 96.12 103 GLN A O 1
ATOM 823 N N . VAL A 1 104 ? 9.015 5.761 -8.739 1.00 94.88 104 VAL A N 1
ATOM 824 C CA . VAL A 1 104 ? 7.728 5.091 -8.491 1.00 94.88 104 VAL A CA 1
ATOM 825 C C . VAL A 1 104 ? 7.823 4.123 -7.308 1.00 94.88 104 VAL A C 1
ATOM 827 O O . VAL A 1 104 ? 6.910 4.088 -6.481 1.00 94.88 104 VAL A O 1
ATOM 830 N N . ILE A 1 105 ? 8.925 3.373 -7.171 1.00 93.62 105 ILE A N 1
ATOM 831 C CA . ILE A 1 105 ? 9.160 2.503 -6.003 1.00 93.62 105 ILE A CA 1
ATOM 832 C C . ILE A 1 105 ? 9.215 3.336 -4.716 1.00 93.62 105 ILE A C 1
ATOM 834 O O . ILE A 1 105 ? 8.555 2.995 -3.733 1.00 93.62 105 ILE A O 1
ATOM 838 N N . GLY A 1 106 ? 9.959 4.446 -4.722 1.00 94.94 106 GLY A N 1
ATOM 839 C CA . GLY A 1 106 ? 10.063 5.351 -3.576 1.00 94.94 106 GLY A CA 1
ATOM 840 C C . GLY A 1 106 ? 8.704 5.906 -3.147 1.00 94.94 106 GLY A C 1
ATOM 841 O O . GLY A 1 106 ? 8.322 5.775 -1.984 1.00 94.94 106 GLY A O 1
ATOM 842 N N . ALA A 1 107 ? 7.934 6.446 -4.094 1.00 96.12 107 ALA A N 1
ATOM 843 C CA . ALA A 1 107 ? 6.588 6.955 -3.838 1.00 96.12 107 ALA A CA 1
ATOM 844 C C . ALA A 1 107 ? 5.648 5.860 -3.309 1.00 96.12 107 ALA A C 1
ATOM 846 O O . ALA A 1 107 ? 4.927 6.069 -2.333 1.00 96.12 107 ALA A O 1
ATOM 847 N N . THR A 1 108 ? 5.704 4.664 -3.900 1.00 93.56 108 THR A N 1
ATOM 848 C CA . THR A 1 108 ? 4.904 3.510 -3.469 1.00 93.56 108 THR A CA 1
ATOM 849 C C . THR A 1 108 ? 5.213 3.119 -2.026 1.00 93.56 108 THR A C 1
ATOM 851 O O . THR A 1 108 ? 4.293 2.887 -1.246 1.00 93.56 108 THR A O 1
ATOM 854 N N . ASN A 1 109 ? 6.488 3.104 -1.633 1.00 92.06 109 ASN A N 1
ATOM 855 C CA . ASN A 1 109 ? 6.883 2.780 -0.263 1.00 92.06 109 ASN A CA 1
ATOM 856 C C . ASN A 1 109 ? 6.414 3.839 0.746 1.00 92.06 109 ASN A C 1
ATOM 858 O O . ASN A 1 109 ? 6.003 3.482 1.851 1.00 92.06 109 ASN A O 1
ATOM 862 N N . VAL A 1 110 ? 6.406 5.124 0.371 1.00 96.81 110 VAL A N 1
ATOM 863 C CA . VAL A 1 110 ? 5.830 6.196 1.203 1.00 96.81 110 VAL A CA 1
ATOM 864 C C . VAL A 1 110 ? 4.325 5.992 1.389 1.00 96.81 110 VAL A C 1
ATOM 866 O O . VAL A 1 110 ? 3.842 6.049 2.518 1.00 96.81 110 VAL A O 1
ATOM 869 N N . ILE A 1 111 ? 3.592 5.682 0.315 1.00 95.31 111 ILE A N 1
ATOM 870 C CA . ILE A 1 111 ? 2.147 5.406 0.374 1.00 95.31 111 ILE A CA 1
ATOM 871 C C . ILE A 1 111 ? 1.864 4.189 1.260 1.00 95.31 111 ILE A C 1
ATOM 873 O O . ILE A 1 111 ? 1.040 4.277 2.166 1.00 95.31 111 ILE A O 1
ATOM 877 N N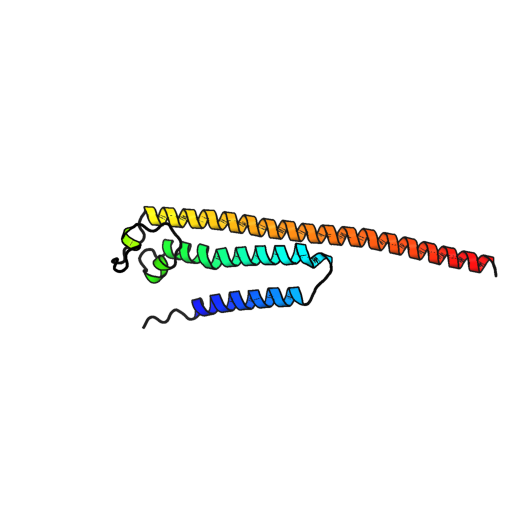 . ILE A 1 112 ? 2.576 3.076 1.054 1.00 93.44 112 ILE A N 1
ATOM 878 C CA . ILE A 1 112 ? 2.439 1.862 1.875 1.00 93.44 112 ILE A CA 1
ATOM 879 C C . ILE A 1 112 ? 2.692 2.189 3.349 1.00 93.44 112 ILE A C 1
ATOM 881 O O . ILE A 1 112 ? 1.900 1.803 4.205 1.00 93.44 112 ILE A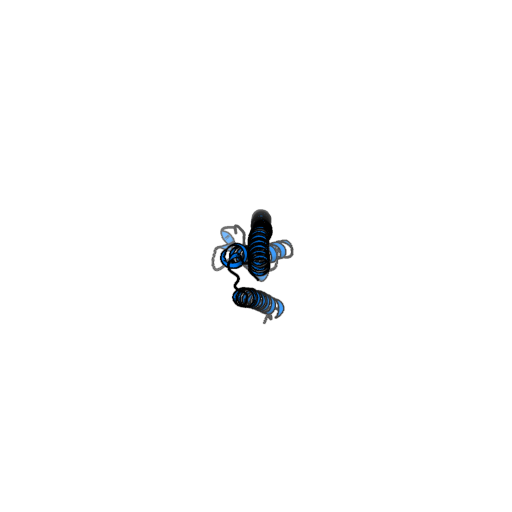 O 1
ATOM 885 N N . THR A 1 113 ? 3.749 2.947 3.648 1.00 94.06 113 THR A N 1
ATOM 886 C CA . THR A 1 113 ? 4.077 3.353 5.021 1.00 94.06 113 THR A CA 1
ATOM 887 C C . THR A 1 113 ? 2.962 4.196 5.634 1.00 94.06 113 THR A C 1
ATOM 889 O O . THR A 1 113 ? 2.556 3.933 6.762 1.00 94.06 113 THR A O 1
ATOM 892 N N . ALA A 1 114 ? 2.417 5.164 4.895 1.00 95.44 114 ALA A N 1
ATOM 893 C CA . ALA A 1 114 ? 1.305 5.989 5.360 1.00 95.44 114 ALA A CA 1
ATOM 894 C C . ALA A 1 114 ? 0.036 5.158 5.616 1.00 95.44 114 ALA A C 1
ATOM 896 O O . ALA A 1 114 ? -0.628 5.339 6.636 1.00 95.44 114 ALA A O 1
ATOM 897 N N . MET A 1 115 ? -0.279 4.205 4.733 1.00 93.88 115 MET A N 1
ATOM 898 C CA . MET A 1 115 ? -1.417 3.299 4.910 1.00 93.88 115 MET A CA 1
ATOM 899 C C . MET A 1 115 ? -1.239 2.417 6.147 1.00 93.88 115 MET A C 1
ATOM 901 O O . MET A 1 115 ? -2.155 2.328 6.961 1.00 93.88 115 MET A O 1
ATOM 905 N N . LEU A 1 116 ? -0.058 1.819 6.334 1.00 90.38 116 LEU A N 1
ATOM 906 C CA . LEU A 1 116 ? 0.257 0.997 7.506 1.00 90.38 116 LEU A CA 1
ATOM 907 C C . LEU A 1 116 ? 0.265 1.817 8.804 1.00 90.38 116 LEU A C 1
ATOM 909 O O . LEU A 1 116 ? -0.244 1.352 9.819 1.00 90.38 116 LEU A O 1
ATOM 913 N N . ALA A 1 117 ? 0.762 3.055 8.779 1.00 91.50 117 ALA A N 1
ATOM 914 C CA . ALA A 1 117 ? 0.641 3.972 9.910 1.00 91.50 117 ALA A CA 1
ATOM 915 C C . ALA A 1 117 ? -0.835 4.255 10.239 1.00 91.50 117 ALA A C 1
ATOM 917 O O . ALA A 1 117 ? -1.220 4.234 11.406 1.00 91.50 117 ALA A O 1
ATOM 918 N N . GLY A 1 118 ? -1.683 4.430 9.221 1.00 91.62 118 GLY A N 1
ATOM 919 C CA . GLY A 1 118 ? -3.132 4.531 9.389 1.00 91.62 118 GLY A CA 1
ATOM 920 C C . GLY A 1 118 ? -3.752 3.283 10.027 1.00 91.62 118 GLY A C 1
ATOM 921 O O . GLY A 1 118 ? -4.599 3.412 10.908 1.00 91.62 118 GLY A O 1
ATOM 922 N N . VAL A 1 119 ? -3.295 2.079 9.659 1.00 90.19 119 VAL A N 1
ATOM 923 C CA . VAL A 1 119 ? -3.714 0.824 10.314 1.00 90.19 119 VAL A CA 1
ATOM 924 C C . VAL A 1 119 ? -3.374 0.848 11.801 1.00 90.19 119 VAL A C 1
ATOM 926 O O . VAL A 1 119 ? -4.243 0.566 12.623 1.00 90.19 119 VAL A O 1
ATOM 929 N N . LEU A 1 120 ? -2.141 1.219 12.154 1.00 88.19 120 LEU A N 1
ATOM 930 C CA . LEU A 1 120 ? -1.707 1.291 13.551 1.00 88.19 120 LEU A CA 1
ATOM 931 C C . LEU A 1 120 ? -2.521 2.317 14.346 1.00 88.19 120 LEU A C 1
ATOM 933 O O . LEU A 1 120 ? -2.979 2.015 15.445 1.00 88.19 120 LEU A O 1
ATOM 937 N N . LEU A 1 121 ? -2.755 3.504 13.781 1.00 90.25 121 LEU A N 1
ATOM 938 C CA . LEU A 1 121 ? -3.584 4.535 14.410 1.00 90.25 121 LEU A CA 1
ATOM 939 C C . LEU A 1 121 ? -5.008 4.036 14.674 1.00 90.25 121 LEU A C 1
ATOM 941 O O . LEU A 1 121 ? -5.546 4.259 15.755 1.00 90.25 121 LEU A O 1
ATOM 945 N N . MET A 1 122 ? -5.601 3.325 13.715 1.00 88.38 122 MET A N 1
ATOM 946 C CA . MET A 1 122 ? -6.944 2.764 13.862 1.00 88.38 122 MET A CA 1
ATOM 947 C C . MET A 1 122 ? -6.993 1.652 14.915 1.00 88.38 122 MET A C 1
ATOM 949 O O . MET A 1 122 ? -7.915 1.636 15.723 1.00 88.38 122 MET A O 1
ATOM 953 N N . GLN A 1 123 ? -5.989 0.770 14.962 1.00 85.19 123 GLN A N 1
ATOM 954 C CA . GLN A 1 123 ? -5.894 -0.279 15.986 1.00 85.19 123 GLN A CA 1
ATOM 955 C C . GLN A 1 123 ? -5.737 0.308 17.396 1.00 85.19 123 GLN A C 1
ATOM 957 O O . GLN A 1 123 ? -6.368 -0.162 18.342 1.00 85.19 123 GLN A O 1
ATOM 962 N N . LEU A 1 124 ? -4.932 1.366 17.543 1.00 86.31 124 LEU A N 1
ATOM 963 C CA . LEU A 1 124 ? -4.799 2.093 18.808 1.00 86.31 124 LEU A CA 1
ATOM 964 C C . LEU A 1 124 ? -6.101 2.811 19.192 1.00 86.31 124 LEU A C 1
ATOM 966 O O . LEU A 1 124 ? -6.465 2.825 20.368 1.00 86.31 124 LEU A O 1
ATOM 970 N N . GLY A 1 125 ? -6.814 3.369 18.211 1.00 87.25 125 GLY A N 1
ATOM 971 C CA . GLY A 1 125 ? -8.125 3.986 18.408 1.00 87.25 125 GLY A CA 1
ATOM 972 C C . GLY A 1 125 ? -9.171 2.988 18.903 1.00 87.25 125 GLY A C 1
ATOM 973 O O . GLY A 1 125 ? -9.860 3.263 19.883 1.00 87.25 125 GLY A O 1
ATOM 974 N N . GLU A 1 126 ? -9.233 1.806 18.290 1.00 85.00 126 GLU A N 1
ATOM 975 C CA . GLU A 1 126 ? -10.127 0.722 18.706 1.00 85.00 126 GLU A CA 1
ATOM 976 C C . GLU A 1 126 ? -9.824 0.267 20.141 1.00 85.00 126 GLU A C 1
ATOM 978 O O . GLU A 1 126 ? -10.728 0.177 20.972 1.00 85.00 126 GLU A O 1
ATOM 983 N N . TRP A 1 127 ? -8.543 0.067 20.472 1.00 84.69 127 TRP A N 1
ATOM 984 C CA . TRP A 1 127 ? -8.126 -0.283 21.831 1.00 84.69 127 TRP A CA 1
ATOM 985 C C . TRP A 1 127 ? -8.537 0.779 22.860 1.00 84.69 127 TRP A C 1
ATOM 987 O O . TRP A 1 127 ? -9.030 0.439 23.938 1.00 84.69 127 TRP A O 1
ATOM 997 N N . TYR A 1 128 ? -8.368 2.063 22.533 1.00 85.94 128 TYR A N 1
ATOM 998 C CA . TYR A 1 128 ? -8.756 3.160 23.417 1.00 85.94 128 TYR A CA 1
ATOM 999 C C . TYR A 1 128 ? -10.278 3.238 23.611 1.00 85.94 128 TYR A C 1
ATOM 1001 O O . TYR A 1 128 ? -10.737 3.403 24.742 1.00 85.94 128 TYR A O 1
ATOM 1009 N N . ALA A 1 129 ? -11.058 3.062 22.539 1.00 86.44 129 ALA A N 1
ATOM 1010 C CA . ALA A 1 129 ? -12.519 3.043 22.597 1.00 86.44 129 ALA A CA 1
ATOM 1011 C C . ALA A 1 129 ? -13.030 1.898 23.486 1.00 86.44 129 ALA A C 1
ATOM 1013 O O . ALA A 1 129 ? -13.754 2.138 24.452 1.00 86.44 129 ALA A O 1
ATOM 1014 N N . ILE A 1 130 ? -12.541 0.673 23.254 1.00 84.50 130 ILE A N 1
ATOM 1015 C CA . ILE A 1 130 ? -12.871 -0.504 24.073 1.00 84.50 130 ILE A CA 1
ATOM 1016 C C . ILE A 1 130 ? -12.489 -0.273 25.541 1.00 84.50 130 ILE A C 1
ATOM 1018 O O . ILE A 1 130 ? -13.223 -0.642 26.461 1.00 84.50 130 ILE A O 1
ATOM 1022 N N . ARG A 1 131 ? -11.338 0.363 25.794 1.00 86.25 131 ARG A N 1
ATOM 1023 C CA . ARG A 1 131 ? -10.898 0.663 27.158 1.00 86.25 131 ARG A CA 1
ATOM 1024 C C . ARG A 1 131 ? -11.853 1.619 27.872 1.00 86.25 131 ARG A C 1
ATOM 1026 O O . ARG A 1 131 ? -12.092 1.428 29.066 1.00 86.25 131 ARG A O 1
ATOM 1033 N N . LEU A 1 132 ? -12.377 2.624 27.177 1.00 86.88 132 LEU A N 1
ATOM 1034 C CA . LEU A 1 132 ? -13.314 3.589 27.745 1.00 86.88 132 LEU A CA 1
ATOM 1035 C C . LEU A 1 132 ? -14.660 2.933 28.080 1.00 86.88 132 LEU A C 1
ATOM 1037 O O . LEU A 1 132 ? -15.170 3.133 29.185 1.00 86.88 132 LEU A O 1
ATOM 1041 N N . ASP A 1 133 ? -15.164 2.078 27.189 1.00 86.88 133 ASP A N 1
ATOM 1042 C CA . ASP A 1 133 ? -16.407 1.328 27.399 1.00 86.88 133 ASP A CA 1
ATOM 1043 C C . ASP A 1 133 ? -16.305 0.397 28.611 1.00 86.88 133 ASP A C 1
ATOM 1045 O O . ASP A 1 133 ? -17.184 0.395 29.472 1.00 86.88 133 ASP A O 1
ATOM 1049 N N . HIS A 1 134 ? -15.184 -0.316 28.766 1.00 86.38 134 HIS A N 1
ATOM 1050 C CA . HIS A 1 134 ? -14.952 -1.151 29.949 1.00 86.38 134 HIS A CA 1
ATOM 1051 C C . HIS A 1 134 ? -14.902 -0.345 31.252 1.00 86.38 134 HIS A C 1
ATOM 1053 O O . HIS A 1 134 ? -15.336 -0.827 32.300 1.00 86.38 134 HIS A O 1
ATOM 1059 N N . ILE A 1 135 ? -14.365 0.879 31.227 1.00 89.56 135 ILE A N 1
ATOM 1060 C CA . ILE A 1 135 ? -14.369 1.753 32.407 1.00 89.56 135 ILE A CA 1
ATOM 1061 C C . ILE A 1 135 ? -15.803 2.196 32.734 1.00 89.56 135 ILE A C 1
ATOM 1063 O O . ILE A 1 135 ? -16.170 2.228 33.910 1.00 89.56 135 ILE A O 1
ATOM 1067 N N . ALA A 1 136 ? -16.614 2.512 31.723 1.00 88.62 136 ALA A N 1
ATOM 1068 C CA . ALA A 1 136 ? -18.008 2.907 31.899 1.00 88.62 136 ALA A CA 1
ATOM 1069 C C . ALA A 1 136 ? -18.889 1.748 32.406 1.00 88.62 136 ALA A C 1
ATOM 1071 O O . ALA A 1 136 ? -19.619 1.928 33.383 1.00 88.62 136 ALA A O 1
ATOM 1072 N N . GLU A 1 137 ? -18.769 0.549 31.823 1.00 88.69 137 GLU A N 1
ATOM 1073 C CA . GLU A 1 137 ? -19.522 -0.643 32.245 1.00 88.69 137 GLU A CA 1
ATOM 1074 C C . GLU A 1 137 ? -19.203 -1.016 33.700 1.00 88.69 137 GLU A C 1
ATOM 1076 O O . GLU A 1 137 ? -20.102 -1.294 34.494 1.00 88.69 137 GLU A O 1
ATOM 1081 N N . ASN A 1 138 ? -17.926 -0.964 34.093 1.00 90.44 138 ASN A N 1
ATOM 1082 C CA . ASN A 1 138 ? -17.519 -1.277 35.463 1.00 90.44 138 ASN A CA 1
ATOM 1083 C C . ASN A 1 138 ? -18.102 -0.296 36.489 1.00 90.44 138 ASN A C 1
ATOM 1085 O O . ASN A 1 138 ? -18.483 -0.721 37.581 1.00 90.44 138 ASN A O 1
ATOM 1089 N N . LYS A 1 139 ? -18.221 0.995 36.144 1.00 90.56 139 LYS A N 1
ATOM 1090 C CA . LYS A 1 139 ? -18.899 1.980 37.003 1.00 90.56 139 LYS A CA 1
ATOM 1091 C C . LYS A 1 139 ? -20.382 1.649 37.153 1.00 90.56 139 LYS A C 1
ATOM 1093 O O . LYS A 1 139 ? -20.874 1.584 38.275 1.00 90.56 139 LYS A O 1
ATOM 1098 N N . GLN A 1 140 ? -21.069 1.346 36.050 1.00 91.06 140 GLN A N 1
ATOM 1099 C CA . GLN A 1 140 ? -22.483 0.958 36.085 1.00 91.06 140 GLN A CA 1
ATOM 1100 C C . GLN A 1 140 ? -22.716 -0.330 36.889 1.00 91.06 140 GLN A C 1
ATOM 1102 O O . GLN A 1 140 ? -23.643 -0.397 37.698 1.00 91.06 140 GLN A O 1
ATOM 1107 N N . ARG A 1 141 ? -21.849 -1.341 36.734 1.00 88.56 141 ARG A N 1
ATOM 1108 C CA . ARG A 1 141 ? -21.902 -2.570 37.541 1.00 88.56 141 ARG A CA 1
ATOM 1109 C C . ARG A 1 141 ? -21.759 -2.263 39.029 1.00 88.56 141 ARG A C 1
ATOM 1111 O O . ARG A 1 141 ? -22.564 -2.762 39.813 1.00 88.56 141 ARG A O 1
ATOM 1118 N N . GLN A 1 142 ? -20.803 -1.420 39.422 1.00 89.94 142 GLN A N 1
ATOM 1119 C CA . GLN A 1 142 ? -20.623 -1.034 40.826 1.00 89.94 142 GLN A CA 1
ATOM 1120 C C . GLN A 1 142 ? -21.844 -0.296 41.385 1.00 89.94 142 GLN A C 1
ATOM 1122 O O . GLN A 1 142 ? -22.298 -0.620 42.480 1.00 89.94 142 GLN A O 1
ATOM 1127 N N . GLU A 1 143 ? -22.428 0.630 40.621 1.00 88.25 143 GLU A N 1
ATOM 1128 C CA . GLU A 1 143 ? -23.653 1.327 41.025 1.00 88.25 143 GLU A CA 1
ATOM 1129 C C . GLU A 1 143 ? -24.841 0.371 41.188 1.00 88.25 143 GLU A C 1
ATOM 1131 O O . GLU A 1 143 ? -25.617 0.506 42.135 1.00 88.25 143 GLU A O 1
ATOM 1136 N N . SER A 1 144 ? -24.988 -0.614 40.294 1.00 86.56 144 SER A N 1
ATOM 1137 C CA . SER A 1 144 ? -26.062 -1.607 40.398 1.00 86.56 144 SER A CA 1
ATOM 1138 C C . SER A 1 144 ? -25.904 -2.502 41.632 1.00 86.56 144 SER A C 1
ATOM 1140 O O . SER A 1 144 ? -26.877 -2.718 42.350 1.00 86.56 144 SER A O 1
ATOM 1142 N N . ILE A 1 145 ? -24.679 -2.949 41.939 1.00 88.81 145 ILE A N 1
ATOM 1143 C CA . ILE A 1 145 ? -24.385 -3.763 43.126 1.00 88.81 145 ILE A CA 1
ATOM 1144 C C . ILE A 1 145 ? -24.648 -2.952 44.400 1.00 88.81 145 ILE A C 1
ATOM 1146 O O . ILE A 1 145 ? -25.330 -3.439 45.298 1.00 88.81 145 ILE A O 1
ATOM 1150 N N . ALA A 1 146 ? -24.210 -1.689 44.452 1.00 89.31 146 ALA A N 1
ATOM 1151 C CA . ALA A 1 146 ? -24.455 -0.814 45.598 1.00 89.31 146 ALA A CA 1
ATOM 1152 C C . ALA A 1 146 ? -25.957 -0.574 45.849 1.00 89.31 146 ALA A C 1
ATOM 1154 O O . ALA A 1 146 ? -26.401 -0.593 46.997 1.00 89.31 146 ALA A O 1
ATOM 1155 N N . LYS A 1 147 ? -26.759 -0.395 44.787 1.00 86.69 147 LYS A N 1
ATOM 1156 C CA . LYS A 1 147 ? -28.225 -0.268 44.894 1.00 86.69 147 LYS A CA 1
ATOM 1157 C C . LYS A 1 147 ? -28.886 -1.557 45.387 1.00 86.69 147 LYS A C 1
ATOM 1159 O O . LYS A 1 147 ? -29.802 -1.489 46.203 1.00 86.69 147 LYS A O 1
ATOM 1164 N N . LEU A 1 148 ? -28.425 -2.718 44.918 1.00 86.00 148 LEU A N 1
ATOM 1165 C CA . LEU A 1 148 ? -28.929 -4.023 45.358 1.00 86.00 148 LEU A CA 1
ATOM 1166 C C . LEU A 1 148 ? -28.602 -4.292 46.835 1.00 86.00 148 LEU A C 1
ATOM 1168 O O . LEU A 1 148 ? -29.466 -4.755 47.579 1.00 86.00 148 LEU A O 1
ATOM 1172 N N . ASP A 1 149 ? -27.389 -3.960 47.283 1.00 84.25 149 ASP A N 1
ATOM 1173 C CA . ASP A 1 149 ? -26.993 -4.090 48.689 1.00 84.25 149 ASP A CA 1
ATOM 1174 C C . ASP A 1 149 ? -27.751 -3.120 49.606 1.00 84.25 149 ASP A C 1
ATOM 1176 O O . ASP A 1 149 ? -28.139 -3.504 50.713 1.00 84.25 149 ASP A O 1
ATOM 1180 N N . ALA A 1 150 ? -28.016 -1.891 49.150 1.00 86.12 150 ALA A N 1
ATOM 1181 C CA . ALA A 1 150 ? -28.848 -0.934 49.877 1.00 86.12 150 ALA A CA 1
ATOM 1182 C C . ALA A 1 150 ? -30.287 -1.451 50.049 1.00 86.12 150 ALA A C 1
ATOM 1184 O O . ALA A 1 150 ? -30.785 -1.492 51.174 1.00 86.12 150 ALA A O 1
ATOM 1185 N N . HIS A 1 151 ? -30.912 -1.943 48.970 1.00 80.38 151 HIS A N 1
ATOM 1186 C CA . HIS A 1 151 ? -32.246 -2.554 49.026 1.00 80.38 151 HIS A CA 1
ATOM 1187 C C . HIS A 1 151 ? -32.302 -3.754 49.981 1.00 80.38 151 HIS A C 1
ATOM 1189 O O . HIS A 1 151 ? -33.196 -3.837 50.822 1.00 80.38 151 HIS A O 1
ATOM 1195 N N . ARG A 1 152 ? -31.315 -4.657 49.914 1.00 82.94 152 ARG A N 1
ATOM 1196 C CA . ARG A 1 152 ? -31.243 -5.832 50.799 1.00 82.94 152 ARG A CA 1
ATOM 1197 C C . ARG A 1 152 ? -31.123 -5.449 52.279 1.00 82.94 152 ARG A C 1
ATOM 1199 O O . ARG A 1 152 ? -31.648 -6.152 53.143 1.00 82.94 152 ARG A O 1
ATOM 1206 N N . ASN A 1 153 ? -30.404 -4.369 52.584 1.00 78.19 153 ASN A N 1
ATOM 1207 C CA . ASN A 1 153 ? -30.246 -3.885 53.955 1.00 78.19 153 ASN A CA 1
ATOM 1208 C C . ASN A 1 153 ? -31.512 -3.197 54.487 1.00 78.19 153 ASN A C 1
ATOM 1210 O O . ASN A 1 153 ? -31.819 -3.355 55.670 1.00 78.19 153 ASN A O 1
ATOM 1214 N N . ASP A 1 154 ? -32.261 -2.491 53.638 1.00 78.31 154 ASP A N 1
ATOM 1215 C CA . ASP A 1 154 ? -33.549 -1.894 54.011 1.00 78.31 154 ASP A CA 1
ATOM 1216 C C . ASP A 1 154 ? -34.616 -2.958 54.313 1.00 78.31 154 ASP A C 1
ATOM 1218 O O . ASP A 1 154 ? -35.330 -2.836 55.312 1.00 78.31 154 ASP A O 1
ATOM 1222 N N . ASP A 1 155 ? -34.675 -4.040 53.531 1.00 74.62 155 ASP A N 1
ATOM 1223 C CA . ASP A 1 155 ? -35.594 -5.159 53.785 1.00 74.62 155 ASP A CA 1
ATOM 1224 C C . ASP A 1 155 ? -35.294 -5.856 55.122 1.00 74.62 155 ASP A C 1
ATOM 1226 O O . ASP A 1 155 ? -36.206 -6.154 55.894 1.00 74.62 155 ASP A O 1
ATOM 1230 N N . LYS A 1 156 ? -34.010 -6.039 55.462 1.00 71.94 156 LYS A N 1
ATOM 1231 C CA . LYS A 1 156 ? -33.594 -6.583 56.768 1.00 71.94 156 LYS A CA 1
ATOM 1232 C C . LYS A 1 156 ? -33.971 -5.702 57.958 1.00 71.94 156 LYS A C 1
ATOM 1234 O O . LYS A 1 156 ? -34.119 -6.228 59.051 1.00 71.94 156 LYS A O 1
ATOM 1239 N N . LYS A 1 157 ? -34.076 -4.383 57.776 1.00 67.00 157 LYS A N 1
ATOM 1240 C CA . LYS A 1 157 ? -34.474 -3.444 58.840 1.00 67.00 157 LYS A CA 1
ATOM 1241 C C . LYS A 1 157 ? -35.984 -3.403 59.079 1.00 67.00 157 LYS A C 1
ATOM 1243 O O . LYS A 1 157 ? -36.408 -2.863 60.096 1.00 67.00 157 LYS A O 1
ATOM 1248 N N . ARG A 1 158 ? -36.780 -3.880 58.117 1.00 63.59 158 ARG A N 1
ATOM 1249 C CA . ARG A 1 158 ? -38.251 -3.883 58.168 1.00 63.59 158 ARG A CA 1
ATOM 1250 C C . ARG A 1 158 ? -38.844 -5.208 58.659 1.00 63.59 158 ARG A C 1
ATOM 1252 O O . ARG A 1 158 ? -40.028 -5.227 58.983 1.00 63.59 158 ARG A O 1
ATOM 1259 N N . SER A 1 159 ? -38.045 -6.277 58.688 1.00 58.66 159 SER A N 1
ATOM 1260 C CA . SER A 1 159 ? -38.358 -7.565 59.325 1.00 58.66 159 SER A CA 1
ATOM 1261 C C . SER A 1 159 ? -37.984 -7.567 60.802 1.00 58.66 159 SER A C 1
ATOM 1263 O O . SER A 1 159 ? -38.555 -8.435 61.498 1.00 58.66 159 SER A O 1
#